Protein AF-A0A1T0CMM0-F1 (afdb_monomer)

Solvent-accessible surface area (backbone atoms only — not comparable to full-atom values): 5018 Å² total; per-residue (Å²): 121,69,66,59,87,79,46,60,68,73,56,37,56,56,40,54,68,39,93,57,66,46,78,43,64,57,96,88,40,82,75,41,51,50,54,39,64,60,67,69,79,76,67,48,55,69,61,54,52,53,50,52,49,54,60,68,70,45,82,86,72,80,81,76,90,62,97,46,71,68,59,45,54,54,60,79,74,106

Structure (mmCIF, N/CA/C/O backbone):
data_AF-A0A1T0CMM0-F1
#
_entry.id   AF-A0A1T0CMM0-F1
#
loop_
_atom_site.group_PDB
_atom_site.id
_atom_site.type_symbol
_atom_site.label_atom_id
_atom_site.label_alt_id
_atom_site.label_comp_id
_atom_site.label_asym_id
_atom_site.label_entity_id
_atom_site.label_seq_id
_atom_site.pdbx_PDB_ins_code
_atom_site.Cartn_x
_atom_site.Cartn_y
_atom_site.Cartn_z
_atom_site.occupancy
_atom_site.B_iso_or_equiv
_atom_site.auth_seq_id
_atom_site.auth_comp_id
_atom_site.auth_asym_i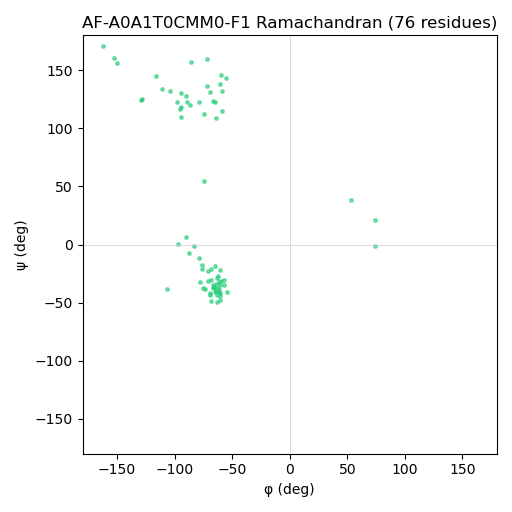d
_atom_site.auth_atom_id
_atom_site.pdbx_PDB_model_num
ATOM 1 N N . MET A 1 1 ? -4.085 6.834 1.994 1.00 57.41 1 MET A N 1
ATOM 2 C CA . MET A 1 1 ? -4.401 5.400 2.160 1.00 57.41 1 MET A CA 1
ATOM 3 C C . MET A 1 1 ? -3.503 4.642 1.191 1.00 57.41 1 MET A C 1
ATOM 5 O O . MET A 1 1 ? -3.344 5.138 0.082 1.00 57.41 1 MET A O 1
ATOM 9 N N . ILE A 1 2 ? -2.830 3.568 1.615 1.00 61.19 2 ILE A N 1
ATOM 10 C CA . ILE A 1 2 ? -1.965 2.769 0.725 1.00 61.19 2 ILE A CA 1
ATOM 11 C C . ILE A 1 2 ? -2.833 1.668 0.115 1.00 61.19 2 ILE A C 1
ATOM 13 O O . ILE A 1 2 ? -3.496 0.956 0.865 1.00 61.19 2 ILE A O 1
ATOM 17 N N . ASP A 1 3 ? -2.829 1.538 -1.213 1.00 66.06 3 ASP A N 1
ATOM 18 C CA . ASP A 1 3 ? -3.479 0.411 -1.884 1.00 66.06 3 ASP A CA 1
ATOM 19 C C . ASP A 1 3 ? -2.626 -0.849 -1.693 1.00 66.06 3 ASP A C 1
ATOM 21 O O . ASP A 1 3 ? -1.515 -0.957 -2.218 1.00 66.06 3 ASP A O 1
ATOM 25 N N . ILE A 1 4 ? -3.153 -1.801 -0.925 1.00 66.38 4 ILE A N 1
ATOM 26 C CA . ILE A 1 4 ? -2.481 -3.059 -0.584 1.00 66.38 4 ILE A CA 1
ATOM 27 C C . ILE A 1 4 ? -2.148 -3.850 -1.851 1.00 66.38 4 ILE A C 1
ATOM 29 O O . ILE A 1 4 ? -1.103 -4.491 -1.895 1.00 66.38 4 ILE A O 1
ATOM 33 N N . ALA A 1 5 ? -2.959 -3.738 -2.908 1.00 66.38 5 ALA A N 1
ATOM 34 C CA . ALA A 1 5 ? -2.736 -4.444 -4.168 1.00 66.38 5 ALA A CA 1
ATOM 35 C C . ALA A 1 5 ? -1.447 -4.011 -4.892 1.00 66.38 5 ALA A C 1
ATOM 37 O O . ALA A 1 5 ? -0.957 -4.740 -5.751 1.00 66.38 5 ALA A O 1
ATOM 38 N N . THR A 1 6 ? -0.885 -2.848 -4.543 1.00 71.31 6 THR A N 1
ATOM 39 C CA . THR A 1 6 ? 0.378 -2.342 -5.111 1.00 71.31 6 THR A CA 1
ATOM 40 C C . THR A 1 6 ? 1.623 -2.832 -4.368 1.00 71.31 6 THR A C 1
ATOM 42 O O . THR A 1 6 ? 2.744 -2.603 -4.820 1.00 71.31 6 THR A O 1
ATOM 45 N N . LEU A 1 7 ? 1.448 -3.511 -3.230 1.00 75.25 7 LEU A N 1
ATOM 46 C CA . LEU A 1 7 ? 2.548 -4.038 -2.428 1.00 75.25 7 LEU A CA 1
ATOM 47 C C . LEU A 1 7 ? 2.986 -5.421 -2.932 1.00 75.25 7 LEU A C 1
A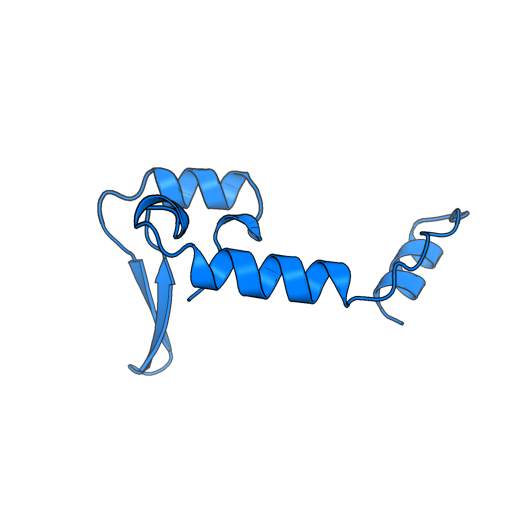TOM 49 O O . LEU A 1 7 ? 2.188 -6.138 -3.534 1.00 75.25 7 LEU A O 1
ATOM 53 N N . PRO A 1 8 ? 4.227 -5.855 -2.655 1.00 82.94 8 PRO A N 1
ATOM 54 C CA . PRO A 1 8 ? 4.649 -7.221 -2.946 1.00 82.94 8 PRO A CA 1
ATOM 55 C C . PRO A 1 8 ? 3.723 -8.250 -2.291 1.00 82.94 8 PRO A C 1
ATOM 57 O O . PRO A 1 8 ? 3.288 -8.065 -1.157 1.00 82.94 8 PRO A O 1
ATOM 60 N N . MET A 1 9 ? 3.473 -9.367 -2.972 1.00 71.06 9 MET A N 1
ATOM 61 C CA . MET A 1 9 ? 2.493 -10.380 -2.554 1.00 71.06 9 MET A CA 1
ATOM 62 C C . MET A 1 9 ? 2.726 -10.898 -1.120 1.00 71.06 9 MET A C 1
ATOM 64 O O . MET A 1 9 ? 1.792 -10.980 -0.330 1.00 71.06 9 MET A O 1
ATOM 68 N N . ALA A 1 10 ? 3.987 -11.118 -0.732 1.00 75.94 10 ALA A N 1
ATOM 69 C CA . ALA A 1 10 ? 4.352 -11.510 0.634 1.00 75.94 10 ALA A CA 1
ATOM 70 C C . ALA A 1 10 ? 3.972 -10.455 1.694 1.00 75.94 10 ALA A C 1
ATOM 72 O O . ALA A 1 10 ? 3.629 -10.791 2.825 1.00 75.94 10 ALA A O 1
ATOM 73 N N . VAL A 1 11 ? 4.010 -9.169 1.335 1.00 78.25 11 VAL A N 1
ATOM 74 C CA . VAL A 1 11 ? 3.582 -8.067 2.208 1.00 78.25 11 VAL A CA 1
ATOM 75 C C . VAL A 1 11 ? 2.056 -8.019 2.287 1.00 78.25 11 VAL A C 1
ATOM 77 O O . VAL A 1 11 ? 1.510 -7.793 3.365 1.00 78.25 11 VAL A O 1
ATOM 80 N N . GLN A 1 12 ? 1.358 -8.291 1.181 1.00 75.00 12 GLN A N 1
ATOM 81 C CA . GLN A 1 12 ? -0.105 -8.384 1.172 1.00 75.00 12 GLN A CA 1
ATOM 82 C C . GLN A 1 12 ? -0.605 -9.494 2.104 1.00 75.00 12 GLN A C 1
ATOM 84 O O . GLN A 1 12 ? -1.507 -9.255 2.903 1.00 75.00 12 GLN A O 1
ATOM 89 N N . GLU A 1 13 ? 0.019 -10.674 2.069 1.00 74.50 13 GLU A N 1
ATOM 90 C CA . GLU A 1 13 ? -0.315 -11.795 2.960 1.00 74.50 13 GLU A CA 1
ATOM 91 C C . GLU A 1 13 ? -0.089 -11.448 4.436 1.00 74.50 13 GLU A C 1
ATOM 93 O O . GLU A 1 13 ? -0.908 -11.781 5.294 1.00 74.50 13 GLU A O 1
ATOM 98 N N . GLN A 1 14 ? 0.996 -10.741 4.756 1.00 78.31 14 GLN A N 1
ATOM 99 C CA . GLN A 1 14 ? 1.251 -10.282 6.123 1.00 78.31 14 GLN A CA 1
ATOM 100 C C . GLN A 1 14 ? 0.192 -9.282 6.599 1.00 78.31 14 GLN A C 1
ATOM 102 O O . GLN A 1 14 ? -0.250 -9.368 7.744 1.00 78.31 14 GLN A O 1
ATOM 107 N N . ILE A 1 15 ? -0.247 -8.371 5.725 1.00 77.88 15 ILE A N 1
ATOM 108 C CA . ILE A 1 15 ? -1.299 -7.392 6.032 1.00 77.88 15 ILE A CA 1
ATOM 109 C C . ILE A 1 15 ? -2.660 -8.078 6.192 1.00 77.88 15 ILE A C 1
ATOM 111 O O . ILE A 1 15 ? -3.385 -7.762 7.132 1.00 77.88 15 ILE A O 1
ATOM 115 N N . ALA A 1 16 ? -2.990 -9.042 5.330 1.00 71.62 16 ALA A N 1
ATOM 116 C CA . ALA A 1 16 ? -4.237 -9.805 5.403 1.00 71.62 16 ALA A CA 1
ATOM 117 C C . ALA A 1 16 ? -4.356 -10.631 6.698 1.00 71.62 16 ALA A C 1
ATOM 119 O O . ALA A 1 16 ? -5.460 -10.873 7.178 1.00 71.62 16 ALA A O 1
ATOM 120 N N . ASN A 1 17 ? -3.225 -11.027 7.291 1.00 78.56 17 ASN A N 1
ATOM 121 C CA . ASN A 1 17 ? -3.180 -11.740 8.570 1.00 78.56 17 ASN A CA 1
ATOM 122 C C . ASN A 1 17 ? -3.255 -10.821 9.806 1.00 78.56 17 ASN A C 1
ATOM 124 O O . ASN A 1 17 ? -3.246 -11.314 10.938 1.00 78.56 17 ASN A O 1
ATOM 128 N N . LEU A 1 18 ? -3.318 -9.496 9.636 1.00 81.50 18 LEU A N 1
ATOM 129 C CA . LEU A 1 18 ? -3.471 -8.579 10.764 1.00 81.50 18 LEU A CA 1
ATOM 130 C C . LEU A 1 18 ? -4.867 -8.720 11.386 1.00 81.50 18 LEU A C 1
ATOM 132 O O . LEU A 1 18 ? -5.882 -8.639 10.704 1.00 81.50 18 LEU A O 1
ATOM 136 N N . GLN A 1 19 ? -4.928 -8.849 12.714 1.00 78.81 19 GLN A N 1
ATOM 137 C CA . GLN A 1 19 ? -6.203 -8.856 13.445 1.00 78.81 19 GLN A CA 1
ATOM 138 C C . GLN A 1 19 ? -6.821 -7.456 13.591 1.00 78.81 19 GLN A C 1
ATOM 140 O O . GLN A 1 19 ? -8.002 -7.330 13.905 1.00 78.81 19 GLN A O 1
ATOM 145 N N . ALA A 1 20 ? -6.024 -6.403 13.389 1.00 79.00 20 ALA A N 1
ATOM 146 C CA . ALA A 1 20 ? -6.446 -5.012 13.496 1.00 79.00 20 ALA A CA 1
ATOM 147 C C . ALA A 1 20 ? -5.634 -4.116 12.542 1.00 79.00 20 ALA A C 1
ATOM 149 O O . ALA A 1 20 ? -4.499 -4.463 12.205 1.00 79.00 20 ALA A O 1
ATOM 150 N N . PRO A 1 21 ? -6.167 -2.950 12.130 1.00 81.12 21 PRO A N 1
ATOM 151 C CA . PRO A 1 21 ? -5.429 -2.008 11.296 1.00 81.12 21 PRO A CA 1
ATOM 152 C C . PRO A 1 21 ? -4.147 -1.508 11.974 1.00 81.12 21 PRO A C 1
ATOM 154 O O . PRO A 1 21 ? -4.151 -1.152 13.153 1.00 81.12 21 PRO A O 1
ATOM 157 N N . LEU A 1 22 ? -3.058 -1.417 11.212 1.00 83.69 22 LEU A N 1
ATOM 158 C CA . LEU A 1 22 ? -1.777 -0.893 11.680 1.00 83.69 22 LEU A CA 1
ATOM 159 C C . LEU A 1 22 ? -1.624 0.576 11.278 1.00 83.69 22 LEU A C 1
ATOM 161 O O . LEU A 1 22 ? -1.652 0.910 10.095 1.00 83.69 22 LEU A O 1
ATOM 165 N N . ALA A 1 23 ? -1.414 1.459 12.253 1.00 85.44 23 ALA A N 1
ATOM 166 C CA . ALA A 1 23 ? -1.107 2.865 12.010 1.00 85.44 23 ALA A CA 1
ATOM 167 C C . ALA A 1 23 ? 0.409 3.082 11.886 1.00 85.44 23 ALA A C 1
ATOM 169 O O . ALA A 1 23 ? 1.168 2.804 12.813 1.00 85.44 23 ALA A O 1
ATOM 170 N N . ILE A 1 24 ? 0.847 3.628 10.755 1.00 83.44 24 ILE A N 1
ATOM 171 C CA . ILE A 1 24 ? 2.226 4.047 10.512 1.00 83.44 24 ILE A CA 1
ATOM 172 C C . ILE A 1 24 ? 2.319 5.537 10.827 1.00 83.44 24 ILE A C 1
ATOM 174 O O . ILE A 1 24 ? 1.680 6.370 10.175 1.00 83.44 24 ILE A O 1
ATOM 178 N N . THR A 1 25 ? 3.125 5.872 11.832 1.00 87.06 25 THR A N 1
ATOM 179 C CA . THR A 1 25 ? 3.357 7.255 12.255 1.00 87.06 25 THR A CA 1
ATOM 180 C C . THR A 1 25 ? 4.816 7.647 12.046 1.00 87.06 25 THR A C 1
ATOM 182 O O . THR A 1 25 ? 5.721 6.833 12.211 1.00 87.06 25 THR A O 1
ATOM 185 N N . GLN A 1 26 ? 5.048 8.907 11.689 1.00 82.19 26 GLN A N 1
ATOM 186 C CA . GLN A 1 26 ? 6.376 9.514 11.651 1.00 82.19 26 GLN A CA 1
ATOM 187 C C . GLN A 1 26 ? 6.307 10.822 12.434 1.00 82.19 26 GLN A C 1
ATOM 189 O O . GLN A 1 26 ? 5.458 11.670 12.159 1.00 82.19 26 GLN A O 1
ATOM 194 N N . ASN A 1 27 ? 7.170 10.978 13.439 1.00 90.06 27 ASN A N 1
ATOM 195 C CA . ASN A 1 27 ? 7.191 12.149 14.326 1.00 90.06 27 ASN A CA 1
ATOM 196 C C . ASN A 1 27 ? 5.823 12.449 14.975 1.00 90.06 27 ASN A C 1
ATOM 198 O O . ASN A 1 27 ? 5.409 13.601 15.071 1.00 90.06 27 ASN A O 1
ATOM 202 N N . GLY A 1 28 ? 5.085 11.403 15.36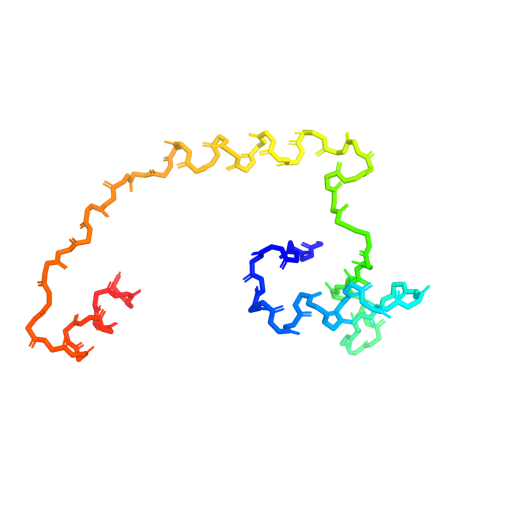3 1.00 83.19 28 GLY A N 1
ATOM 203 C CA . GLY A 1 28 ? 3.749 11.527 15.958 1.00 83.19 28 GLY A CA 1
ATOM 204 C C . GLY A 1 28 ? 2.633 11.897 14.972 1.00 83.19 28 GLY A C 1
ATOM 205 O O . GLY A 1 28 ? 1.471 11.960 15.368 1.00 83.19 28 GLY A O 1
ATOM 206 N N . LYS A 1 29 ? 2.945 12.100 13.686 1.00 81.12 29 LYS A N 1
ATOM 207 C CA . LYS A 1 29 ? 1.956 12.336 12.632 1.00 81.12 29 LYS A CA 1
ATOM 208 C C . LYS A 1 29 ? 1.603 11.022 11.944 1.00 81.12 29 LYS A C 1
ATOM 210 O O . LYS A 1 29 ? 2.491 10.279 11.530 1.00 81.12 29 LYS A O 1
ATOM 215 N N . LEU A 1 30 ? 0.309 10.746 11.802 1.00 80.62 30 LEU A N 1
ATOM 216 C CA . LEU A 1 30 ? -0.178 9.615 11.014 1.00 80.62 30 LEU A CA 1
ATOM 217 C C . LEU A 1 30 ? 0.189 9.822 9.540 1.00 80.62 30 LEU A C 1
ATOM 219 O O . LEU A 1 30 ? -0.186 10.833 8.945 1.00 80.62 30 LEU A O 1
ATOM 223 N N . ILE A 1 31 ? 0.921 8.867 8.970 1.00 83.69 31 ILE A N 1
ATOM 224 C CA . ILE A 1 31 ? 1.329 8.882 7.559 1.00 83.69 31 ILE A CA 1
ATOM 225 C C . ILE A 1 31 ? 0.531 7.865 6.752 1.00 83.69 31 ILE A C 1
ATOM 227 O O . ILE A 1 31 ? 0.128 8.150 5.625 1.00 83.69 31 ILE A O 1
ATOM 231 N N . ALA A 1 32 ? 0.259 6.697 7.327 1.00 76.50 32 ALA A N 1
ATOM 232 C CA . ALA A 1 32 ? -0.530 5.671 6.666 1.00 76.50 32 ALA A CA 1
ATOM 233 C C . ALA A 1 32 ? -1.247 4.778 7.677 1.00 76.50 32 ALA A C 1
ATOM 235 O O . ALA A 1 32 ? -0.858 4.676 8.838 1.00 76.50 32 ALA A O 1
ATOM 236 N N . THR A 1 33 ? -2.279 4.094 7.202 1.00 78.50 33 THR A N 1
ATOM 237 C CA . THR A 1 33 ? -2.939 3.011 7.923 1.00 78.50 33 THR A CA 1
ATOM 238 C C . THR A 1 33 ? -3.005 1.820 6.980 1.00 78.50 33 THR A C 1
ATOM 240 O O . THR A 1 33 ? -3.488 1.967 5.857 1.00 78.50 33 THR A O 1
ATOM 243 N N . LEU A 1 34 ? -2.491 0.673 7.415 1.00 76.81 34 LEU A N 1
ATOM 244 C CA . LEU A 1 34 ? -2.629 -0.603 6.719 1.00 76.81 34 LEU A CA 1
ATOM 245 C C . LEU A 1 34 ? -3.838 -1.317 7.310 1.00 76.81 34 LEU A C 1
ATOM 247 O O . LEU A 1 34 ? -3.867 -1.587 8.509 1.00 76.81 34 LEU A O 1
ATOM 251 N N . ASN A 1 35 ? -4.849 -1.579 6.493 1.00 75.69 35 ASN A N 1
ATOM 252 C CA . ASN A 1 35 ? -6.058 -2.268 6.925 1.00 75.69 35 ASN A CA 1
ATOM 253 C C . ASN A 1 35 ? -6.004 -3.717 6.415 1.00 75.69 35 ASN A C 1
ATOM 255 O O . ASN A 1 35 ? -5.721 -3.899 5.239 1.00 75.69 35 ASN A O 1
ATOM 259 N N . PRO A 1 36 ? -6.274 -4.745 7.234 1.00 71.94 36 PRO A N 1
ATOM 260 C CA . PRO A 1 36 ? -6.425 -6.113 6.725 1.00 71.94 36 PRO A CA 1
ATOM 261 C C . PRO A 1 36 ? -7.572 -6.248 5.716 1.00 71.94 36 PRO A C 1
ATOM 263 O O . PRO A 1 36 ? -7.581 -7.167 4.904 1.00 71.94 36 PRO A O 1
ATOM 266 N N . THR A 1 37 ? -8.535 -5.326 5.756 1.00 69.94 37 THR A N 1
ATOM 267 C CA . THR A 1 37 ? -9.662 -5.285 4.827 1.00 69.94 37 THR A CA 1
ATOM 268 C C . THR A 1 37 ? -9.261 -4.507 3.574 1.00 69.94 37 THR A C 1
ATOM 270 O O . THR A 1 37 ? -8.935 -3.320 3.687 1.00 69.94 37 THR A O 1
ATOM 273 N N . PRO A 1 38 ? -9.303 -5.121 2.381 1.00 61.91 38 PRO A N 1
ATOM 274 C CA . PRO A 1 38 ? -9.088 -4.396 1.137 1.00 61.91 38 PRO A CA 1
ATOM 275 C C . PRO A 1 38 ? -10.122 -3.276 0.947 1.00 61.91 38 PRO A C 1
ATOM 277 O O . PRO A 1 38 ? -11.286 -3.441 1.324 1.00 61.91 38 PRO A O 1
ATOM 280 N N . SER A 1 39 ? -9.727 -2.158 0.332 1.00 58.06 39 SER A N 1
ATOM 281 C CA . SER A 1 39 ? -10.582 -0.970 0.135 1.00 58.06 39 SER A CA 1
ATOM 282 C C . SER A 1 39 ? -11.881 -1.271 -0.628 1.00 58.06 39 SER A C 1
ATOM 284 O O . SER A 1 39 ? -12.937 -0.742 -0.288 1.00 58.06 39 SER A O 1
ATOM 286 N N . TYR A 1 40 ? -11.840 -2.199 -1.587 1.00 56.00 40 TYR A N 1
ATOM 287 C CA . TYR A 1 40 ? -13.002 -2.621 -2.379 1.00 56.00 40 TYR A CA 1
ATOM 288 C C . TYR A 1 40 ? -14.068 -3.387 -1.578 1.00 56.00 40 TYR A C 1
ATOM 290 O O . TYR A 1 40 ? -15.235 -3.421 -1.966 1.00 56.00 40 TYR A O 1
ATOM 298 N N . THR A 1 41 ? -13.711 -3.976 -0.433 1.00 58.72 41 THR A N 1
ATOM 299 C CA . THR A 1 41 ? -14.646 -4.752 0.407 1.00 58.72 41 THR A CA 1
ATOM 300 C C . THR A 1 41 ? -15.673 -3.864 1.111 1.00 58.72 41 THR A C 1
ATOM 302 O O . THR A 1 41 ? -16.758 -4.328 1.451 1.00 58.72 41 THR A O 1
ATOM 305 N N . ASN A 1 42 ? -15.355 -2.578 1.294 1.00 58.09 42 ASN A N 1
ATOM 306 C CA . ASN A 1 42 ? -16.236 -1.595 1.931 1.00 58.09 42 ASN A CA 1
ATOM 307 C C . ASN A 1 42 ? -17.159 -0.873 0.936 1.00 58.09 42 ASN A C 1
ATOM 309 O O . ASN A 1 42 ? -17.869 0.053 1.323 1.00 58.09 42 ASN A O 1
ATOM 313 N N . GLY A 1 43 ? -17.169 -1.280 -0.337 1.00 53.66 43 GLY A N 1
ATOM 314 C CA . GLY A 1 43 ? -18.016 -0.658 -1.353 1.00 53.66 43 GLY A CA 1
ATOM 315 C C . GLY A 1 43 ? -17.537 0.726 -1.802 1.00 53.66 43 GLY A C 1
ATOM 316 O O . GLY A 1 43 ? -18.329 1.481 -2.361 1.00 53.66 43 GLY A O 1
ATOM 317 N N . GLU A 1 44 ? -16.256 1.060 -1.608 1.00 59.31 44 GLU A N 1
ATOM 318 C CA . GLU A 1 44 ? -15.631 2.293 -2.116 1.00 59.31 44 GLU A CA 1
ATOM 319 C C . GLU A 1 44 ? -15.376 2.215 -3.639 1.00 59.31 44 GLU A C 1
ATOM 321 O O . GLU A 1 44 ? -14.264 2.403 -4.130 1.00 59.31 44 GLU A O 1
ATOM 326 N N . PHE A 1 45 ? -16.433 1.935 -4.406 1.00 55.38 45 PHE A N 1
ATOM 327 C CA . PHE A 1 45 ? -16.416 1.789 -5.867 1.00 55.38 45 PHE A CA 1
ATOM 328 C C . PHE A 1 45 ? -15.881 3.039 -6.584 1.00 55.38 45 PHE A C 1
ATOM 330 O O . PHE A 1 45 ? -15.258 2.934 -7.638 1.00 55.38 45 PHE A O 1
ATOM 337 N N . ASP A 1 46 ? -16.093 4.222 -6.005 1.00 60.53 46 ASP A N 1
ATOM 338 C CA . ASP A 1 46 ? -15.651 5.494 -6.581 1.00 60.53 46 ASP A CA 1
ATOM 339 C C . ASP A 1 46 ? -14.122 5.647 -6.579 1.00 60.53 46 ASP A C 1
ATOM 341 O O . ASP A 1 46 ? -13.561 6.279 -7.480 1.00 60.53 46 ASP A O 1
ATOM 345 N N . TYR A 1 47 ? -13.427 5.052 -5.603 1.00 59.19 47 TYR A N 1
ATOM 346 C CA . TYR A 1 47 ? -11.963 5.055 -5.562 1.00 59.19 47 TYR A CA 1
ATOM 347 C C . TYR A 1 47 ? -11.3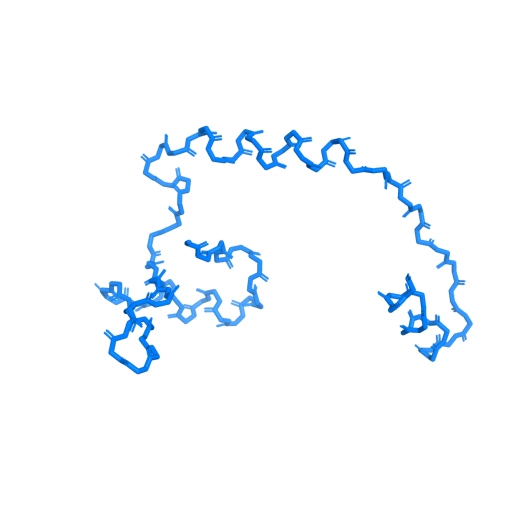88 4.206 -6.703 1.00 59.19 47 TYR A C 1
ATOM 349 O O . TYR A 1 47 ? -10.547 4.681 -7.473 1.00 59.19 47 TYR A O 1
ATOM 357 N N . ASP A 1 48 ? -11.910 2.991 -6.871 1.00 57.38 48 ASP A N 1
ATOM 358 C CA . ASP A 1 48 ? -11.485 2.078 -7.934 1.00 57.38 48 ASP A CA 1
ATOM 359 C C . ASP A 1 48 ? -11.864 2.599 -9.324 1.00 57.38 48 ASP A C 1
ATOM 361 O O . ASP A 1 48 ? -11.061 2.512 -10.254 1.00 57.38 48 ASP A O 1
ATOM 365 N N . LEU A 1 49 ? -13.031 3.233 -9.473 1.00 62.78 49 LEU A N 1
ATOM 366 C CA . LEU A 1 49 ? -13.458 3.832 -10.738 1.00 62.78 49 LEU A CA 1
ATOM 367 C C . LEU A 1 49 ? -12.532 4.973 -11.177 1.00 62.78 49 LEU A C 1
ATOM 369 O O . LEU A 1 49 ? -12.167 5.058 -12.351 1.00 62.78 49 LEU A O 1
ATOM 373 N N . ASN A 1 50 ? -12.133 5.849 -10.253 1.00 66.38 50 ASN A N 1
ATOM 374 C CA . ASN A 1 50 ? -11.207 6.942 -10.559 1.00 66.38 50 ASN A CA 1
ATOM 375 C C . ASN A 1 50 ? -9.807 6.422 -10.914 1.00 66.38 50 ASN A C 1
ATOM 377 O O . ASN A 1 50 ? -9.156 6.966 -11.806 1.00 66.38 50 ASN A O 1
ATOM 381 N N . ARG A 1 51 ? -9.367 5.330 -10.283 1.00 63.34 51 ARG A N 1
ATOM 382 C CA . ARG A 1 51 ? -8.108 4.654 -10.612 1.00 63.34 51 ARG A CA 1
ATOM 383 C C . ARG A 1 51 ? -8.156 3.965 -11.976 1.00 63.34 51 ARG A C 1
ATOM 385 O O . ARG A 1 51 ? -7.207 4.093 -12.743 1.00 63.34 51 ARG A O 1
ATOM 392 N N . MET A 1 52 ? -9.247 3.271 -12.300 1.00 64.56 52 MET A N 1
ATOM 393 C CA . MET A 1 52 ? -9.436 2.663 -13.621 1.00 64.56 52 MET A CA 1
ATOM 394 C C . MET A 1 52 ? -9.434 3.726 -14.721 1.00 64.56 52 MET A C 1
ATOM 396 O O . MET A 1 52 ? -8.787 3.532 -15.744 1.00 64.56 52 MET A O 1
ATOM 400 N N . LYS A 1 53 ? -10.084 4.874 -14.493 1.00 67.50 53 LYS A N 1
ATOM 401 C CA . LYS A 1 53 ? -10.019 6.020 -15.413 1.00 67.50 53 LYS A CA 1
ATOM 402 C C . LYS A 1 53 ? -8.592 6.533 -15.580 1.00 67.50 53 LYS A C 1
ATOM 404 O O . LYS A 1 53 ? -8.136 6.644 -16.706 1.00 67.50 53 LYS A O 1
ATOM 409 N N . ALA A 1 54 ? -7.856 6.729 -14.485 1.00 66.81 54 ALA 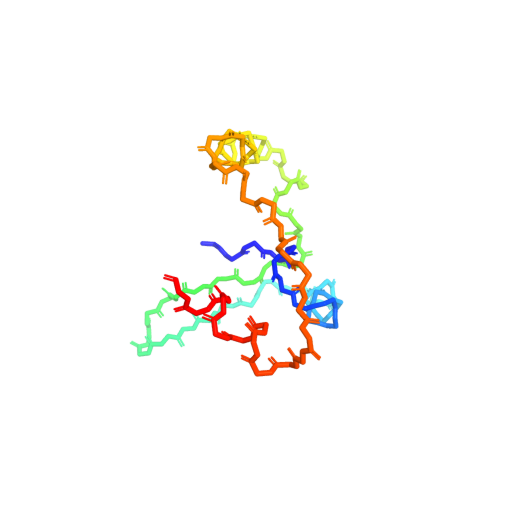A N 1
ATOM 410 C CA . ALA A 1 54 ? -6.456 7.147 -14.551 1.00 66.81 54 ALA A CA 1
ATOM 411 C C . ALA A 1 54 ? -5.558 6.134 -15.292 1.00 66.81 54 ALA A C 1
ATOM 413 O O . ALA A 1 54 ? -4.634 6.541 -15.992 1.00 66.81 54 ALA A O 1
ATOM 414 N N . MET A 1 55 ? -5.839 4.830 -15.169 1.00 61.00 55 MET A N 1
ATOM 415 C CA . MET A 1 55 ? -5.157 3.761 -15.914 1.00 61.00 55 MET A CA 1
ATOM 416 C C . MET A 1 55 ? -5.523 3.728 -17.404 1.00 61.00 55 MET A C 1
ATOM 418 O O . MET A 1 55 ? -4.690 3.351 -18.219 1.00 61.00 55 MET A O 1
ATOM 422 N N . MET A 1 56 ? -6.747 4.112 -17.777 1.00 64.94 56 MET A N 1
ATOM 423 C CA . MET A 1 56 ? -7.121 4.258 -19.190 1.00 64.94 56 MET A CA 1
ATOM 424 C C . MET A 1 56 ? -6.589 5.554 -19.810 1.00 64.94 56 MET A C 1
ATOM 426 O O . MET A 1 56 ? -6.282 5.573 -20.998 1.00 64.94 56 MET A O 1
ATOM 430 N N . ASP A 1 57 ? -6.482 6.619 -19.015 1.00 63.03 57 ASP A N 1
ATOM 431 C CA . ASP A 1 57 ? -5.944 7.914 -19.443 1.00 63.03 57 ASP A CA 1
ATOM 432 C C . ASP A 1 57 ? -4.406 7.920 -19.490 1.00 63.03 57 ASP A C 1
ATOM 434 O O . ASP A 1 57 ? -3.801 8.851 -20.024 1.00 63.03 57 ASP A O 1
ATOM 438 N N . THR A 1 58 ? -3.746 6.894 -18.939 1.00 61.25 58 THR A N 1
ATOM 439 C CA . THR A 1 58 ? -2.295 6.748 -19.067 1.00 61.25 58 THR A CA 1
ATOM 440 C C . THR A 1 58 ? -1.953 6.182 -20.437 1.00 61.25 58 THR A C 1
ATOM 442 O O . THR A 1 58 ? -2.402 5.109 -20.8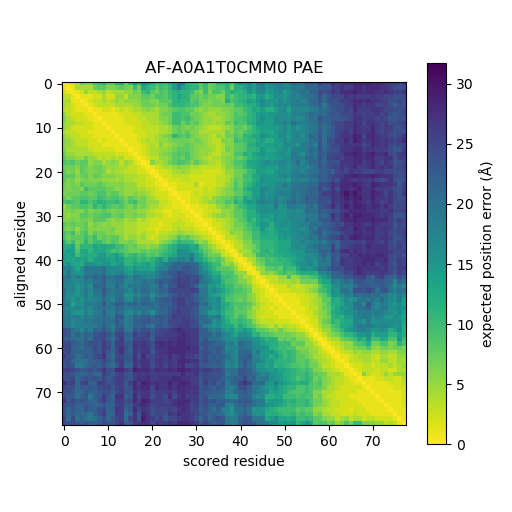30 1.00 61.25 58 THR A O 1
ATOM 445 N N . GLU A 1 59 ? -1.134 6.926 -21.175 1.00 62.84 59 GLU A N 1
ATOM 446 C CA . GLU A 1 59 ? -0.681 6.548 -22.508 1.00 62.84 59 GLU A CA 1
ATOM 447 C C . GLU A 1 59 ? 0.064 5.204 -22.442 1.00 62.84 59 GLU A C 1
ATOM 449 O O . GLU A 1 59 ? 1.106 5.082 -21.792 1.00 62.84 59 GLU A O 1
ATOM 454 N N . PHE A 1 60 ? -0.493 4.172 -23.082 1.00 65.31 60 PHE A N 1
ATOM 455 C CA . PHE A 1 60 ? 0.140 2.859 -23.144 1.00 65.31 60 PHE A CA 1
ATOM 456 C C . PHE A 1 60 ? 1.452 2.967 -23.924 1.00 65.31 60 PHE A C 1
ATOM 458 O O . PHE A 1 60 ? 1.452 3.139 -25.145 1.00 65.31 60 PHE A O 1
ATOM 465 N N . LYS A 1 61 ? 2.579 2.846 -23.219 1.00 68.62 61 LYS A N 1
ATOM 466 C CA . LYS A 1 61 ? 3.901 2.719 -23.833 1.00 68.62 61 LYS A CA 1
ATOM 467 C C . LYS A 1 61 ? 4.240 1.232 -23.946 1.00 68.62 61 LYS A C 1
ATOM 469 O O . LYS A 1 61 ? 4.458 0.602 -22.910 1.00 68.62 61 LYS A O 1
ATOM 474 N N . PRO A 1 62 ? 4.271 0.651 -25.160 1.00 73.94 62 PRO A N 1
ATOM 475 C CA . PRO A 1 62 ? 4.694 -0.732 -25.323 1.00 73.94 62 PRO A CA 1
ATOM 476 C C . PRO A 1 62 ? 6.122 -0.886 -24.797 1.00 73.94 62 PRO A C 1
ATOM 478 O O . PRO A 1 62 ? 6.996 -0.076 -25.112 1.00 73.94 62 PRO A O 1
ATOM 481 N N . MET A 1 63 ? 6.340 -1.913 -23.977 1.00 80.06 63 MET A N 1
ATOM 482 C CA . MET A 1 63 ? 7.668 -2.243 -23.475 1.00 80.06 63 MET A CA 1
ATOM 483 C C . MET A 1 63 ? 8.534 -2.712 -24.657 1.00 80.06 63 MET A C 1
ATOM 485 O O . MET A 1 63 ? 8.119 -3.640 -25.355 1.00 80.06 63 MET A O 1
ATOM 489 N N . PRO A 1 64 ? 9.690 -2.079 -24.921 1.00 82.25 64 PRO A N 1
ATOM 490 C CA . PRO A 1 64 ? 10.609 -2.546 -25.951 1.00 82.25 64 PRO A CA 1
ATOM 491 C C . PRO A 1 64 ? 11.311 -3.838 -25.510 1.00 82.25 64 PRO A C 1
ATOM 493 O O . PRO A 1 64 ? 11.389 -4.142 -24.321 1.00 82.25 64 PRO A O 1
ATOM 496 N N . ASP A 1 65 ? 11.845 -4.592 -26.468 1.00 88.69 65 ASP A N 1
ATOM 497 C CA . ASP A 1 6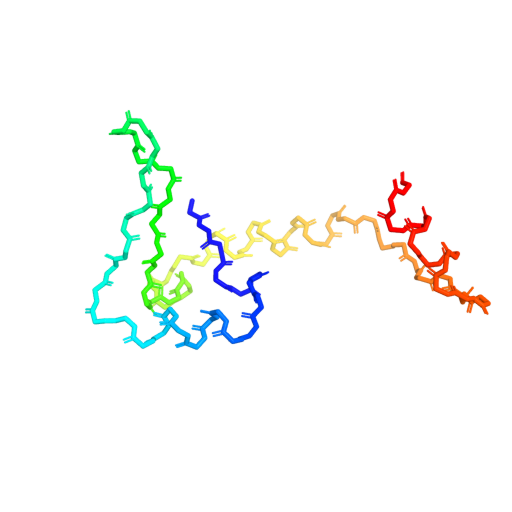5 ? 12.723 -5.721 -26.161 1.00 88.69 65 ASP A CA 1
ATOM 498 C C . ASP A 1 65 ? 14.084 -5.204 -25.667 1.00 88.69 65 ASP A C 1
ATOM 500 O O . ASP A 1 65 ? 14.652 -4.271 -26.241 1.00 88.69 65 ASP A O 1
ATOM 504 N N . PHE A 1 66 ? 14.617 -5.815 -24.606 1.00 91.50 66 PHE A N 1
ATOM 505 C CA . PHE A 1 66 ? 15.891 -5.423 -24.000 1.00 91.50 66 PHE A CA 1
ATOM 506 C C . PHE A 1 66 ? 16.956 -6.493 -24.225 1.00 91.50 66 PHE A C 1
ATOM 508 O O . PHE A 1 66 ? 16.724 -7.677 -23.990 1.00 91.50 66 PHE A O 1
ATOM 515 N N . GLU A 1 67 ? 18.153 -6.069 -24.626 1.00 87.75 67 GLU A N 1
ATOM 516 C CA . GLU A 1 67 ? 19.290 -6.975 -24.835 1.00 87.75 67 GLU A CA 1
ATOM 517 C C . GLU A 1 67 ? 19.942 -7.428 -23.515 1.00 87.75 67 GLU A C 1
ATOM 519 O O . GLU A 1 67 ? 20.640 -8.441 -23.486 1.00 87.75 67 GLU A O 1
ATOM 524 N N . ASN A 1 68 ? 19.738 -6.681 -22.421 1.00 88.62 68 ASN A N 1
ATOM 525 C CA . ASN A 1 68 ? 20.275 -6.966 -21.088 1.00 88.62 68 ASN A CA 1
ATOM 526 C C . ASN A 1 68 ? 19.525 -6.192 -19.978 1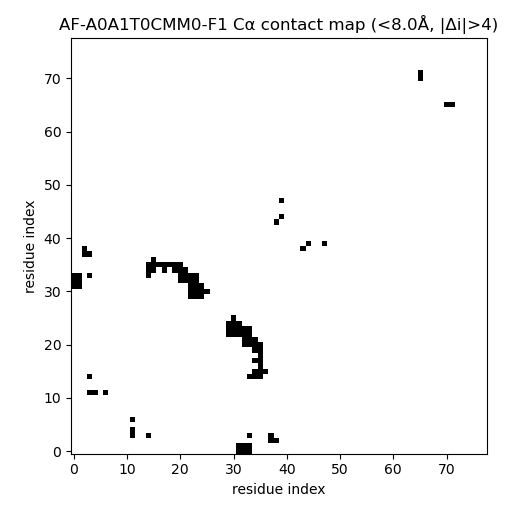.00 88.62 68 ASN A C 1
ATOM 528 O O . ASN A 1 68 ? 18.712 -5.307 -20.245 1.00 88.62 68 ASN A O 1
ATOM 532 N N . GLU A 1 69 ? 19.812 -6.535 -18.718 1.00 88.44 69 GLU A N 1
ATOM 533 C CA . GLU A 1 69 ? 19.195 -5.940 -17.520 1.00 88.44 69 GLU A CA 1
ATOM 534 C C . GLU A 1 69 ? 19.508 -4.441 -17.359 1.00 88.44 69 GLU A C 1
ATOM 536 O O . GLU A 1 69 ? 18.654 -3.671 -16.925 1.00 88.44 69 GLU A O 1
ATOM 541 N N . GLU A 1 70 ? 20.702 -3.999 -17.761 1.00 92.00 70 GLU A N 1
ATOM 542 C CA . GLU A 1 70 ? 21.111 -2.593 -17.673 1.00 92.00 70 GLU A CA 1
ATOM 543 C C . GLU A 1 70 ? 20.251 -1.699 -18.586 1.00 92.00 70 GLU A C 1
ATOM 545 O O . GLU A 1 70 ? 19.786 -0.637 -18.166 1.00 92.00 70 GLU A O 1
ATOM 550 N N . ALA A 1 71 ? 19.949 -2.172 -19.801 1.00 86.88 71 ALA A N 1
ATOM 551 C CA . ALA A 1 71 ? 19.060 -1.497 -20.746 1.00 86.88 71 ALA A CA 1
ATOM 552 C C . ALA A 1 71 ? 17.606 -1.422 -20.244 1.00 86.88 71 ALA A C 1
ATOM 554 O O . ALA A 1 71 ? 16.939 -0.405 -20.440 1.00 86.88 71 ALA A O 1
ATOM 555 N N . PHE A 1 72 ? 17.128 -2.469 -19.562 1.00 86.44 72 PHE A N 1
ATOM 556 C CA . PHE A 1 72 ? 15.811 -2.471 -18.921 1.00 86.44 72 PHE A CA 1
ATOM 557 C C . PHE A 1 72 ? 15.723 -1.416 -17.810 1.00 86.44 72 PHE A C 1
ATOM 559 O O . PHE A 1 72 ? 14.797 -0.601 -17.795 1.00 86.44 72 PHE A O 1
ATOM 566 N N . LEU A 1 73 ? 16.708 -1.386 -16.909 1.00 87.75 73 LEU A N 1
ATOM 567 C CA . LEU A 1 73 ? 16.723 -0.448 -15.783 1.00 87.75 73 LEU A CA 1
ATOM 568 C C . LEU A 1 73 ? 16.801 1.012 -16.250 1.00 87.75 73 LEU A C 1
ATOM 570 O O . LEU A 1 73 ? 16.127 1.870 -15.683 1.00 87.75 73 LEU A O 1
ATOM 574 N N . ALA A 1 74 ? 17.552 1.295 -17.317 1.00 87.56 74 ALA A N 1
ATOM 575 C CA . ALA A 1 74 ? 17.623 2.634 -17.898 1.00 87.56 74 ALA A CA 1
ATOM 576 C C . ALA A 1 74 ? 16.262 3.135 -18.419 1.00 87.56 74 ALA A C 1
ATOM 578 O O . ALA A 1 74 ? 15.943 4.308 -18.240 1.00 87.56 74 ALA A O 1
ATOM 579 N N . TRP A 1 75 ? 15.449 2.258 -19.020 1.00 85.56 75 TRP A N 1
ATOM 580 C CA . TRP A 1 75 ? 14.113 2.597 -19.532 1.00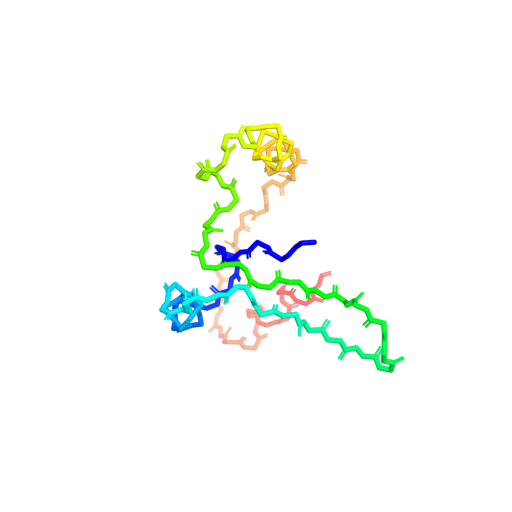 85.56 75 TRP A CA 1
ATOM 581 C C . TRP A 1 75 ? 13.077 2.797 -18.421 1.00 85.56 75 TRP A C 1
ATOM 583 O O . TRP A 1 75 ? 12.255 3.704 -18.493 1.00 85.56 75 TRP A O 1
ATOM 593 N N . VAL A 1 76 ? 13.126 1.988 -17.360 1.00 79.94 76 VAL A N 1
ATOM 594 C CA . VAL A 1 76 ? 12.231 2.164 -16.201 1.00 79.94 76 VAL A CA 1
ATOM 595 C C . VAL A 1 76 ? 12.482 3.509 -15.499 1.00 79.94 76 VAL A C 1
ATOM 597 O O . VAL A 1 76 ? 11.571 4.072 -14.895 1.00 79.94 76 VAL A O 1
ATOM 600 N N . HIS A 1 77 ? 13.715 4.019 -15.568 1.00 79.88 77 HIS A N 1
ATOM 601 C CA . HIS A 1 77 ? 14.152 5.235 -14.879 1.00 79.88 77 HIS A CA 1
ATOM 602 C C . HIS A 1 77 ? 14.120 6.504 -15.762 1.00 79.88 77 HIS A C 1
ATOM 604 O O . HIS A 1 77 ? 14.492 7.574 -15.271 1.00 79.88 77 HIS A O 1
ATOM 610 N N . SER A 1 78 ? 13.709 6.398 -17.033 1.00 72.19 78 SER A N 1
ATOM 611 C CA . SER A 1 78 ? 13.589 7.517 -17.989 1.00 72.19 78 SER A CA 1
ATOM 612 C C . SER A 1 78 ? 12.196 8.136 -18.009 1.00 72.19 78 SER A C 1
ATOM 614 O O . SER A 1 78 ? 12.111 9.383 -18.055 1.00 72.19 78 SER A O 1
#

pLDDT: mean 73.77, std 10.54, range [53.66, 92.0]

Foldseek 3Di:
DDQLVPDPPVVLVVLLPDPAWDFDDDPNHTDDIRHNDGPVVVVVVVVVVVVVVVVVVDDDDDDDDDPDPVRVVVVVVD

Secondary structure (DSSP, 8-state):
---GGGS-HHHHHHHHT-SSPEEEEETTEEEEEE-SS-GGGGT-HHHHHHHHHHHHHS---PPPP-SSHHHHHHHHT-

Mean predicted aligned error: 14.26 Å

Organism: NCBI:txid470453

Radius of gyration: 17.15 Å; Cα contacts (8 Å, |Δi|>4): 52; chains: 1; bounding box: 39×24×42 Å

Nearest PDB structures (foldseek):
  3die-assembly1_B  TM=2.806E-01  e=3.400E+00  Staphylococcus aureus

Sequence (78 aa):
MIDIATLPMAVQEQIANLQAPLAITQNGKLIATLNPTPSYTNGEFDYDLNRMKAMMDTEFKPMPDFENEEAFLAWVHS